Protein AF-G8FV90-F1 (afdb_monomer_lite)

InterPro domains:
  IPR001547 Glycoside hydrolase, family 5 [PF00150] (9-85)
  IPR017853 Glycoside hydrolase superfamily [SSF51445] (1-85)

Radius of gyration: 14.63 Å; chains: 1; bounding box: 31×31×37 Å

Organism: NCBI:txid293588

Secondary structu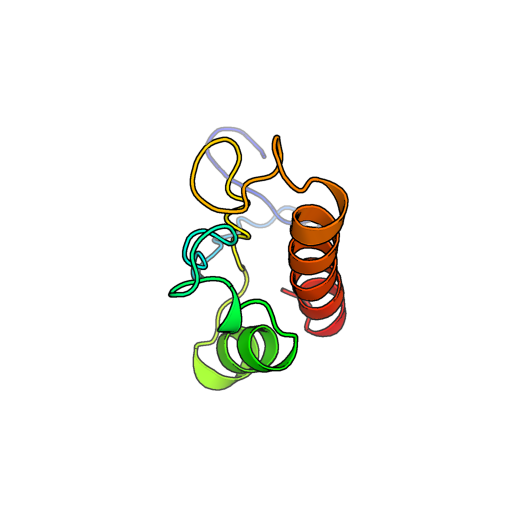re (DSSP, 8-state):
-BTTB-B-TTS-B-----EEPPPTTSTTTGGG-SHHHHHHHHHTT--S-EE-----SSTT-TTT-HHHHHHHHHHHHHHHHHHT-

pLDDT: mean 98.04, std 1.11, range [91.56, 98.88]

Sequence (85 aa):
VKGKQVLGSNGQAVALHGMSLFWSSFPEGSPFYTAQVVQILKCQWNANLVRIAMGVEEGTGYLSNPSGQMSLVETVMNAAIAQGI

Foldseek 3Di:
DPDPFDADPVRHGDDFDFDEFDECQDPVGVVCLALVNLVCRCPVVVGQDYHYHAADPDHCGCVNPVPSSVVSVVRNVVSCVVSND

Structure (mmCIF, N/CA/C/O backbone):
data_AF-G8FV90-F1
#
_entry.id   AF-G8FV90-F1
#
loop_
_atom_site.group_PDB
_atom_site.id
_atom_site.type_symbol
_atom_site.label_atom_id
_atom_site.label_alt_id
_atom_site.label_comp_id
_atom_site.label_asym_id
_atom_site.label_entity_id
_atom_site.label_seq_id
_atom_site.pdbx_PDB_ins_code
_atom_site.Cartn_x
_atom_site.Cartn_y
_atom_site.Cartn_z
_atom_site.occupancy
_atom_site.B_iso_or_equiv
_atom_site.auth_seq_id
_atom_site.auth_comp_id
_atom_site.auth_asym_id
_atom_site.auth_atom_id
_atom_site.pdbx_PDB_model_num
ATOM 1 N N . VAL A 1 1 ? -7.426 15.216 13.310 1.00 95.69 1 VAL A N 1
ATOM 2 C CA . VAL A 1 1 ? -6.320 15.417 14.283 1.00 95.69 1 VAL A CA 1
ATOM 3 C C . VAL A 1 1 ? -6.748 16.474 15.290 1.00 95.69 1 VAL A C 1
ATOM 5 O O . VAL A 1 1 ? -7.363 17.449 14.874 1.00 95.69 1 VAL A O 1
ATOM 8 N N . LYS A 1 2 ? -6.471 16.285 16.584 1.00 96.94 2 LYS A N 1
ATOM 9 C CA . LYS A 1 2 ? -6.736 17.266 17.650 1.00 96.94 2 LYS A CA 1
ATOM 10 C C . LYS A 1 2 ? -5.545 17.312 18.604 1.00 96.94 2 LYS A C 1
ATOM 12 O O . LYS A 1 2 ? -5.205 16.305 19.222 1.00 96.94 2 LYS A O 1
ATOM 17 N N . GLY A 1 3 ? -4.905 18.475 18.724 1.00 96.62 3 GLY A N 1
ATOM 18 C CA . GLY A 1 3 ? -3.663 18.607 19.487 1.00 96.62 3 GLY A CA 1
ATOM 19 C C . GLY A 1 3 ? -2.603 17.621 18.986 1.00 96.62 3 GLY A C 1
ATOM 20 O O . GLY A 1 3 ? -2.240 17.647 17.816 1.00 96.62 3 GLY A O 1
ATOM 21 N N . LYS A 1 4 ? -2.150 16.726 19.870 1.00 97.00 4 LYS A N 1
ATOM 22 C CA . LYS A 1 4 ? -1.132 15.701 19.574 1.00 97.00 4 LYS A CA 1
ATOM 23 C C . LYS A 1 4 ? -1.712 14.344 19.139 1.00 97.00 4 LYS A C 1
ATOM 25 O O . LYS A 1 4 ? -0.956 13.391 19.001 1.00 97.00 4 LYS A O 1
ATOM 30 N N . GLN A 1 5 ? -3.033 14.225 18.974 1.00 97.75 5 GLN A N 1
ATOM 31 C CA . GLN A 1 5 ? -3.699 12.945 18.716 1.00 97.75 5 GLN A CA 1
ATOM 32 C C . GLN A 1 5 ? -4.386 12.901 17.347 1.00 97.75 5 GLN A C 1
ATOM 34 O O . GLN A 1 5 ? -5.045 13.854 16.912 1.00 97.75 5 GLN A O 1
ATOM 39 N N . VAL A 1 6 ? -4.292 11.747 16.688 1.00 97.81 6 VAL A N 1
ATOM 40 C CA . VAL A 1 6 ? -5.180 11.381 15.581 1.00 97.81 6 VAL A CA 1
ATOM 41 C C . VAL A 1 6 ? -6.467 10.831 16.192 1.00 97.81 6 VAL A C 1
ATOM 43 O O . VAL A 1 6 ? -6.413 9.992 17.087 1.00 97.81 6 VAL A O 1
ATOM 46 N N . LEU A 1 7 ? -7.617 11.336 15.741 1.00 97.88 7 LEU A N 1
ATOM 47 C CA . LEU A 1 7 ? -8.935 10.929 16.232 1.00 97.88 7 LEU A CA 1
ATOM 48 C C . LEU A 1 7 ? -9.755 10.336 15.084 1.00 97.88 7 LEU A C 1
ATOM 50 O O . LEU A 1 7 ? -9.649 10.825 13.956 1.00 97.88 7 LEU A O 1
ATOM 54 N N . GLY A 1 8 ? -10.578 9.334 15.388 1.00 96.62 8 GLY A N 1
ATOM 55 C CA . GLY A 1 8 ? -11.612 8.817 14.493 1.00 96.62 8 GLY A CA 1
ATOM 56 C C . GLY A 1 8 ? -12.840 9.734 14.434 1.00 96.62 8 GLY A C 1
ATOM 57 O O . GLY A 1 8 ? -12.945 10.714 15.176 1.00 96.62 8 GLY A O 1
ATOM 58 N N . SER A 1 9 ? -13.803 9.402 13.571 1.00 95.25 9 SER A N 1
ATOM 59 C CA . SER A 1 9 ? -15.046 10.178 13.392 1.00 95.25 9 SER A CA 1
ATOM 60 C C . SER A 1 9 ? -15.916 10.258 14.653 1.00 95.25 9 SER A C 1
ATOM 62 O O . SER A 1 9 ? -16.674 11.208 14.819 1.00 95.25 9 SER A O 1
ATOM 64 N N . ASN A 1 10 ? -15.769 9.305 15.575 1.00 96.69 10 ASN A N 1
ATOM 65 C CA . ASN A 1 10 ? -16.430 9.282 16.883 1.00 96.69 10 ASN A CA 1
ATOM 66 C C . ASN A 1 10 ? -15.703 10.109 17.969 1.00 96.69 10 ASN A C 1
ATOM 68 O O . ASN A 1 10 ? -16.090 10.066 19.136 1.00 96.69 10 ASN A O 1
ATOM 72 N N . GLY A 1 11 ? -14.624 10.817 17.618 1.00 96.94 11 GLY A N 1
ATOM 73 C CA . GLY A 1 11 ? -13.834 11.634 18.543 1.00 96.94 11 GLY A CA 1
ATOM 74 C C . GLY A 1 11 ? -12.862 10.859 19.439 1.00 96.94 11 GLY A C 1
ATOM 75 O O . GLY A 1 11 ? -12.153 11.487 20.225 1.00 96.94 11 GLY A O 1
ATOM 76 N N . GLN A 1 12 ? -12.790 9.531 19.322 1.00 97.94 12 GLN A N 1
ATOM 77 C CA . GLN A 1 12 ? -11.844 8.704 20.075 1.00 97.94 12 GLN A CA 1
ATOM 78 C C . GLN A 1 12 ? -10.466 8.697 19.409 1.00 97.94 12 GLN A C 1
ATOM 80 O O . GLN A 1 12 ? -10.361 8.790 18.184 1.00 97.94 12 GLN A O 1
ATOM 85 N N . ALA A 1 13 ? -9.404 8.579 20.208 1.00 97.94 13 ALA A N 1
ATOM 86 C CA . ALA A 1 13 ? -8.046 8.458 19.687 1.00 97.94 13 ALA A CA 1
ATOM 87 C C . ALA A 1 13 ? -7.873 7.153 18.902 1.00 97.94 13 ALA A C 1
ATOM 89 O O . ALA A 1 13 ? -8.377 6.106 19.307 1.00 97.94 13 ALA A O 1
ATOM 90 N N . VAL A 1 14 ? -7.145 7.221 17.788 1.00 97.50 14 VAL A N 1
ATOM 91 C CA . VAL A 1 14 ? -6.854 6.064 16.934 1.00 97.50 14 VAL A CA 1
ATOM 92 C C . VAL A 1 14 ? -5.351 5.889 16.764 1.00 97.50 14 VAL A C 1
ATOM 94 O O . VAL A 1 14 ? -4.602 6.864 16.690 1.00 97.50 14 VAL A O 1
ATOM 97 N N . ALA A 1 15 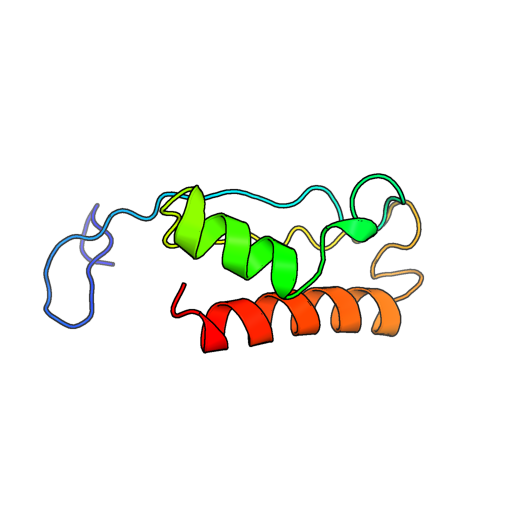? -4.927 4.633 16.673 1.00 97.38 15 ALA A N 1
ATOM 98 C CA . ALA A 1 15 ? -3.576 4.247 16.299 1.00 97.38 15 ALA A CA 1
ATOM 99 C C . ALA A 1 15 ? -3.653 3.331 15.074 1.00 97.38 15 ALA A C 1
ATOM 101 O O . ALA A 1 15 ? -4.408 2.354 15.064 1.00 97.38 15 ALA A O 1
ATOM 102 N N . LEU A 1 16 ? -2.894 3.679 14.037 1.00 98.06 16 LEU A N 1
ATOM 103 C CA . LEU A 1 16 ? -2.785 2.881 12.826 1.00 98.06 16 LEU A CA 1
ATOM 104 C C . LEU A 1 16 ? -1.498 2.054 12.886 1.00 98.06 16 LEU A C 1
ATOM 106 O O . LEU A 1 16 ? -0.418 2.599 13.104 1.00 98.06 16 LEU A O 1
ATOM 110 N N . HIS A 1 17 ? -1.627 0.747 12.696 1.00 98.38 17 HIS A N 1
ATOM 111 C CA . HIS A 1 17 ? -0.551 -0.230 12.676 1.00 98.38 17 HIS A CA 1
ATOM 112 C C . HIS A 1 17 ? -0.677 -1.069 11.407 1.00 98.38 17 HIS A C 1
ATOM 114 O O . HIS A 1 17 ? -1.733 -1.633 11.109 1.00 98.38 17 HIS A O 1
ATOM 120 N N . GLY A 1 18 ? 0.409 -1.154 10.652 1.00 98.38 18 GLY A N 1
ATOM 121 C CA . GLY A 1 18 ? 0.393 -1.827 9.369 1.00 98.38 18 GLY A CA 1
ATOM 122 C C . GLY A 1 18 ? 1.751 -1.829 8.699 1.00 98.38 18 GLY A C 1
ATOM 123 O O . GLY A 1 18 ? 2.771 -1.562 9.333 1.00 98.38 18 GLY A O 1
ATOM 124 N N . MET A 1 19 ? 1.743 -2.130 7.405 1.00 98.69 19 MET A N 1
ATOM 125 C CA . MET A 1 19 ? 2.958 -2.319 6.621 1.00 98.69 19 MET A CA 1
ATOM 126 C C . MET A 1 19 ? 3.058 -1.294 5.498 1.00 98.69 19 MET A C 1
ATOM 128 O O . MET A 1 19 ? 2.057 -0.875 4.915 1.00 98.69 19 MET A O 1
ATOM 132 N N . SER A 1 20 ? 4.292 -0.926 5.162 1.00 98.75 20 SER A N 1
ATOM 133 C CA . SER A 1 20 ? 4.595 -0.316 3.872 1.00 98.75 20 SER A CA 1
ATOM 134 C C . SER A 1 20 ? 4.974 -1.405 2.891 1.00 98.75 20 SER A C 1
ATOM 136 O O . SER A 1 20 ? 5.794 -2.262 3.217 1.00 98.75 20 SER A O 1
ATOM 138 N N . LEU A 1 21 ? 4.434 -1.328 1.678 1.00 98.69 21 LEU A N 1
ATOM 139 C CA . LEU A 1 21 ? 4.996 -2.080 0.564 1.00 98.69 21 LEU A CA 1
ATOM 140 C C . LEU A 1 21 ? 6.383 -1.519 0.218 1.00 98.69 21 LEU A C 1
ATOM 142 O O . LEU A 1 21 ? 6.693 -0.358 0.530 1.00 98.69 21 LEU A O 1
ATOM 146 N N . PHE A 1 22 ? 7.215 -2.358 -0.398 1.00 98.56 22 PHE A N 1
ATOM 147 C CA . PHE A 1 22 ? 8.450 -1.912 -1.038 1.00 98.56 22 PHE A CA 1
ATOM 148 C C . PHE A 1 22 ? 8.121 -1.061 -2.269 1.00 98.56 22 PHE A C 1
ATOM 150 O O . PHE A 1 22 ? 6.986 -1.048 -2.729 1.00 98.56 22 PHE A O 1
ATOM 157 N N . TRP A 1 23 ? 9.107 -0.350 -2.800 1.00 98.50 23 TRP A N 1
ATOM 158 C CA . TRP A 1 23 ? 8.956 0.514 -3.964 1.00 98.50 23 TRP A CA 1
ATOM 159 C C . TRP A 1 23 ? 8.330 -0.216 -5.162 1.00 98.50 23 TRP A C 1
ATOM 161 O O . TRP A 1 23 ? 8.843 -1.234 -5.628 1.00 98.50 23 TRP A O 1
ATOM 171 N N . SER A 1 24 ? 7.250 0.348 -5.700 1.00 98.38 24 SER A N 1
ATOM 172 C CA . SER A 1 24 ? 6.517 -0.188 -6.859 1.00 98.38 24 SER A CA 1
ATOM 173 C C . SER A 1 24 ? 7.311 -0.196 -8.165 1.00 98.38 24 SER A C 1
ATOM 175 O O . SER A 1 24 ? 6.936 -0.882 -9.112 1.00 98.38 24 SER A O 1
ATOM 177 N N . SER A 1 25 ? 8.375 0.602 -8.257 1.00 98.31 25 SER A N 1
ATOM 178 C CA . SER A 1 25 ? 9.164 0.758 -9.479 1.00 98.31 25 SER A CA 1
ATOM 179 C C . SER A 1 25 ? 10.215 -0.332 -9.684 1.00 98.31 25 SER A C 1
ATOM 181 O O . SER A 1 25 ? 10.770 -0.441 -10.783 1.00 98.31 25 SER A O 1
ATOM 183 N N . PHE A 1 26 ? 10.453 -1.148 -8.655 1.00 98.12 26 PHE A N 1
ATOM 184 C CA . PHE A 1 26 ? 11.421 -2.236 -8.643 1.00 98.12 26 PHE A CA 1
ATOM 185 C C . PHE A 1 26 ? 10.737 -3.605 -8.772 1.00 98.12 26 PHE A C 1
ATOM 187 O O . PHE A 1 26 ? 9.659 -3.807 -8.198 1.00 98.12 26 PHE A O 1
ATOM 194 N N . PRO A 1 27 ? 11.351 -4.568 -9.484 1.00 97.19 27 PRO A N 1
ATOM 195 C CA . PRO A 1 27 ? 10.791 -5.908 -9.665 1.00 97.19 27 PRO A CA 1
ATOM 196 C C . PRO A 1 27 ? 10.698 -6.715 -8.362 1.00 9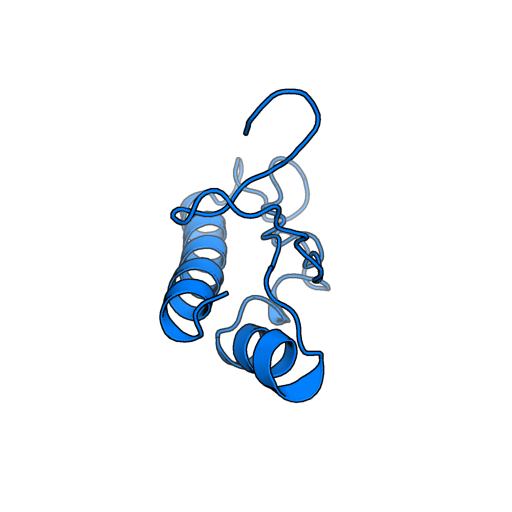7.19 27 PRO A C 1
ATOM 198 O O . PRO A 1 27 ? 9.901 -7.643 -8.280 1.00 97.19 27 PRO A O 1
ATOM 201 N N . GLU A 1 28 ? 11.461 -6.364 -7.330 1.00 97.25 28 GLU A N 1
ATOM 202 C CA . GLU A 1 28 ? 11.369 -6.966 -5.998 1.00 97.25 28 GLU A CA 1
ATOM 203 C C . GLU A 1 28 ? 10.113 -6.506 -5.237 1.00 97.25 28 GLU A C 1
ATOM 205 O O . GLU A 1 28 ? 9.650 -7.203 -4.334 1.00 97.25 28 GLU A O 1
ATOM 210 N N . GLY A 1 29 ? 9.560 -5.336 -5.583 1.00 97.31 29 GLY A N 1
ATOM 211 C CA . GLY A 1 29 ? 8.402 -4.741 -4.910 1.00 97.31 29 GLY A CA 1
ATOM 212 C C . GLY A 1 29 ? 7.093 -4.894 -5.672 1.00 97.31 29 GLY A C 1
ATOM 213 O O . GLY A 1 29 ? 6.078 -5.262 -5.077 1.00 97.31 29 GLY A O 1
ATOM 214 N N . SER A 1 30 ? 7.101 -4.639 -6.982 1.00 97.56 30 SER A N 1
ATOM 215 C CA . SER A 1 30 ? 5.883 -4.606 -7.802 1.00 97.56 30 SER A CA 1
ATOM 216 C C . SER A 1 30 ? 5.019 -5.880 -7.752 1.00 97.56 30 SER A C 1
ATOM 218 O O . SER A 1 30 ? 3.795 -5.729 -7.749 1.00 97.56 30 SER A O 1
ATOM 220 N N . PRO A 1 31 ? 5.555 -7.114 -7.590 1.00 98.56 31 PRO A N 1
ATOM 221 C CA . PRO A 1 31 ? 4.725 -8.315 -7.459 1.00 98.56 31 PRO A CA 1
ATOM 222 C C . PRO A 1 31 ? 3.813 -8.320 -6.222 1.00 98.56 31 PRO A C 1
ATOM 224 O O . PRO A 1 31 ? 2.839 -9.071 -6.185 1.00 98.56 31 PRO A O 1
ATOM 227 N N . PHE A 1 32 ? 4.091 -7.487 -5.212 1.00 98.75 32 PHE A N 1
ATOM 228 C CA . PHE A 1 32 ? 3.278 -7.392 -3.995 1.00 98.75 32 PHE A CA 1
ATOM 229 C C . PHE A 1 32 ? 2.107 -6.401 -4.103 1.00 98.75 32 PHE A C 1
ATOM 231 O O . PHE A 1 32 ? 1.292 -6.317 -3.184 1.00 98.75 32 PHE A O 1
ATOM 238 N N . TYR A 1 33 ? 1.975 -5.671 -5.213 1.00 98.75 33 TYR A N 1
ATOM 239 C CA . TYR A 1 33 ? 0.905 -4.691 -5.433 1.00 98.75 33 TYR A CA 1
ATOM 240 C C . TYR A 1 33 ? -0.372 -5.375 -5.935 1.00 98.75 33 TYR A C 1
ATOM 242 O O . TYR A 1 33 ? -0.831 -5.156 -7.053 1.00 98.75 33 TYR A O 1
ATOM 250 N N . THR A 1 34 ? -0.944 -6.247 -5.102 1.00 98.88 34 THR A N 1
ATOM 251 C CA . THR A 1 34 ? -2.123 -7.052 -5.447 1.00 98.88 34 THR A CA 1
ATOM 252 C C . THR A 1 34 ? -3.181 -7.005 -4.351 1.00 98.88 34 THR A C 1
ATOM 254 O O . THR A 1 34 ? -2.878 -6.837 -3.168 1.00 98.88 34 THR A O 1
ATOM 257 N N . ALA A 1 35 ? -4.442 -7.226 -4.728 1.00 98.81 35 ALA A N 1
ATOM 258 C CA . ALA A 1 35 ? -5.539 -7.303 -3.765 1.00 98.81 35 ALA A CA 1
ATOM 259 C C . ALA A 1 35 ? -5.360 -8.443 -2.745 1.00 98.81 35 ALA A C 1
ATOM 261 O O . ALA A 1 35 ? -5.717 -8.293 -1.577 1.00 98.81 35 ALA A O 1
ATOM 262 N N . GLN A 1 36 ? -4.756 -9.560 -3.166 1.00 98.81 36 GLN A N 1
ATOM 263 C CA . GLN A 1 36 ? -4.483 -10.701 -2.292 1.00 98.81 36 GLN A CA 1
ATOM 264 C C . GLN A 1 36 ? -3.510 -10.336 -1.165 1.00 98.81 36 GLN A C 1
ATOM 266 O O . GLN A 1 36 ? -3.732 -10.723 -0.018 1.00 98.81 36 GLN A O 1
ATOM 271 N N . VAL A 1 37 ? -2.460 -9.561 -1.456 1.00 98.81 37 VAL A N 1
ATOM 272 C CA . VAL A 1 37 ? -1.515 -9.105 -0.425 1.00 98.81 37 VAL A CA 1
ATOM 273 C C . VAL A 1 37 ? -2.214 -8.206 0.593 1.00 98.81 37 VAL A C 1
ATOM 275 O O . VAL A 1 37 ? -2.031 -8.397 1.793 1.00 98.81 37 VAL A O 1
ATOM 278 N N . VAL A 1 38 ? -3.079 -7.288 0.150 1.00 98.81 38 VAL A N 1
ATOM 279 C CA . VAL A 1 38 ? -3.865 -6.438 1.064 1.00 98.81 38 VAL A CA 1
ATOM 280 C C . VAL A 1 38 ? -4.768 -7.277 1.971 1.00 98.81 38 VAL A C 1
ATOM 282 O O . VAL A 1 38 ? -4.829 -7.037 3.178 1.00 98.81 38 VAL A O 1
ATOM 285 N N . GLN A 1 39 ? -5.414 -8.309 1.425 1.00 98.75 39 GLN A N 1
ATOM 286 C CA . GLN A 1 39 ? -6.225 -9.236 2.213 1.00 98.75 39 GLN A CA 1
ATOM 287 C C . GLN A 1 39 ? -5.389 -9.998 3.255 1.00 98.75 39 GLN A C 1
ATOM 289 O O . GLN A 1 39 ? -5.830 -10.152 4.393 1.00 98.75 39 GLN A O 1
ATOM 294 N N . ILE A 1 40 ? -4.175 -10.442 2.911 1.00 98.81 40 ILE A N 1
ATOM 295 C CA . ILE A 1 40 ? -3.253 -11.090 3.861 1.00 98.81 40 ILE A CA 1
ATOM 296 C C . ILE A 1 40 ? -2.878 -10.121 4.990 1.00 98.81 40 ILE A C 1
ATOM 298 O O . ILE A 1 40 ? -2.981 -10.486 6.165 1.00 98.81 40 ILE A O 1
ATOM 302 N N . LEU A 1 41 ? -2.515 -8.878 4.654 1.00 98.69 41 LEU A N 1
ATOM 303 C CA . LEU A 1 41 ? -2.189 -7.851 5.648 1.00 98.69 41 LEU A CA 1
ATOM 304 C C . LEU A 1 41 ? -3.360 -7.615 6.615 1.00 98.69 41 LEU A C 1
ATOM 306 O O . LEU A 1 41 ? -3.158 -7.561 7.829 1.00 98.69 41 LEU A O 1
ATOM 310 N N . LYS A 1 42 ? -4.593 -7.544 6.103 1.00 98.44 42 LYS A N 1
ATOM 311 C CA . LYS A 1 42 ? -5.793 -7.403 6.934 1.00 98.44 42 LYS A CA 1
ATOM 312 C C . LYS A 1 42 ? -6.050 -8.639 7.795 1.00 98.44 42 LYS A C 1
ATOM 314 O O . LYS A 1 42 ? -6.096 -8.544 9.018 1.00 98.44 42 LYS A O 1
ATOM 319 N N . CYS A 1 43 ? -6.264 -9.790 7.166 1.00 98.38 43 CYS A N 1
ATOM 320 C CA . CYS A 1 43 ? -6.845 -10.956 7.828 1.00 98.38 43 CYS A CA 1
ATOM 321 C C . CYS A 1 43 ? -5.829 -11.765 8.635 1.00 98.38 43 CYS A C 1
ATOM 323 O O . CYS A 1 43 ? -6.200 -12.359 9.642 1.00 98.38 43 CYS A O 1
ATOM 325 N N . GLN A 1 44 ? -4.571 -11.817 8.194 1.00 98.50 44 GLN A N 1
ATOM 326 C CA . GLN A 1 44 ? -3.549 -12.649 8.833 1.00 98.50 44 GLN A CA 1
ATOM 327 C C . GLN A 1 44 ? -2.610 -11.831 9.718 1.00 98.50 44 GLN A C 1
ATOM 329 O O . GLN A 1 44 ? -2.153 -12.332 10.739 1.00 98.50 44 GLN A O 1
ATOM 334 N N . TRP A 1 45 ? -2.321 -10.582 9.340 1.00 98.50 45 TRP A N 1
ATOM 335 C CA . TRP A 1 45 ? -1.388 -9.725 10.085 1.00 98.50 45 TRP A CA 1
ATOM 336 C C . TRP A 1 45 ? -2.099 -8.700 10.971 1.00 98.50 45 TRP A C 1
ATOM 338 O O . TRP A 1 45 ? -1.445 -7.983 11.724 1.00 98.50 45 TRP A O 1
ATOM 348 N N . ASN A 1 46 ? -3.434 -8.644 10.908 1.00 98.06 46 ASN A N 1
ATOM 349 C CA . ASN A 1 46 ? -4.262 -7.718 11.677 1.00 98.06 46 ASN A CA 1
ATOM 350 C C . ASN A 1 46 ? -3.887 -6.238 11.450 1.00 98.06 46 ASN A C 1
ATOM 352 O O . ASN A 1 46 ? -4.009 -5.407 12.352 1.00 98.06 46 ASN A O 1
ATOM 356 N N . ALA A 1 47 ? -3.417 -5.901 10.244 1.00 98.56 47 ALA A N 1
ATOM 357 C CA . ALA A 1 47 ? -3.147 -4.522 9.871 1.00 98.56 47 ALA A CA 1
ATOM 358 C C . ALA A 1 47 ? -4.459 -3.728 9.759 1.00 98.56 47 ALA A C 1
ATOM 360 O O . ALA A 1 47 ? -5.496 -4.258 9.348 1.00 98.56 47 ALA A O 1
ATOM 361 N N . ASN A 1 48 ? -4.402 -2.440 10.091 1.00 98.12 48 ASN A N 1
ATOM 362 C CA . ASN A 1 48 ? -5.477 -1.469 9.849 1.00 98.12 48 ASN A CA 1
ATOM 363 C C . ASN A 1 48 ? -5.015 -0.286 8.975 1.00 98.12 48 ASN A C 1
ATOM 365 O O . ASN A 1 48 ? -5.661 0.757 8.965 1.00 98.12 48 ASN A O 1
ATOM 369 N N . LEU A 1 49 ? -3.872 -0.459 8.305 1.00 98.44 49 LEU A N 1
ATOM 370 C CA . LEU A 1 49 ? -3.262 0.478 7.372 1.00 98.44 49 LEU A CA 1
ATOM 371 C C . LEU A 1 49 ? -2.356 -0.293 6.403 1.00 98.44 49 LEU A C 1
ATOM 373 O O . LEU A 1 49 ? -1.612 -1.189 6.810 1.00 98.44 49 LEU A O 1
ATOM 377 N N . VAL A 1 50 ? -2.341 0.118 5.140 1.00 98.81 50 VAL A N 1
ATOM 378 C CA . VAL A 1 50 ? -1.286 -0.233 4.182 1.00 98.81 50 VAL A CA 1
ATOM 379 C C . VAL A 1 50 ? -0.731 1.041 3.548 1.00 98.81 50 VAL A C 1
ATOM 381 O O . VAL A 1 50 ? -1.485 1.906 3.105 1.00 98.81 50 VAL A O 1
ATOM 384 N N . ARG A 1 51 ? 0.598 1.187 3.510 1.00 98.88 51 ARG A N 1
ATOM 385 C CA . ARG A 1 51 ? 1.261 2.293 2.801 1.00 98.88 51 ARG A CA 1
ATOM 386 C C . ARG A 1 51 ? 1.692 1.839 1.409 1.00 98.88 51 ARG A C 1
ATOM 388 O O . ARG A 1 51 ? 2.479 0.904 1.266 1.00 98.88 51 ARG A O 1
ATOM 395 N N . ILE A 1 52 ? 1.228 2.573 0.401 1.00 98.69 52 ILE A N 1
ATOM 396 C CA . ILE A 1 52 ? 1.569 2.381 -1.009 1.00 98.69 52 ILE A CA 1
ATOM 397 C C . ILE A 1 52 ? 2.808 3.227 -1.337 1.00 98.69 52 ILE A C 1
ATOM 399 O O . ILE A 1 52 ? 2.740 4.456 -1.347 1.00 98.69 52 ILE A O 1
ATOM 403 N N . ALA A 1 53 ? 3.956 2.590 -1.572 1.00 98.56 53 ALA A N 1
ATOM 404 C CA . ALA A 1 53 ? 5.221 3.275 -1.848 1.00 98.56 53 ALA A CA 1
ATOM 405 C C . ALA A 1 53 ? 5.441 3.444 -3.362 1.00 98.56 53 ALA A C 1
ATOM 407 O O . ALA A 1 53 ? 6.153 2.654 -3.982 1.00 98.56 53 ALA A O 1
ATOM 408 N N . MET A 1 54 ? 4.796 4.440 -3.977 1.00 98.69 54 MET A N 1
ATOM 409 C CA . MET A 1 54 ? 4.975 4.700 -5.409 1.00 98.69 54 MET A CA 1
ATOM 410 C C . MET A 1 54 ? 6.389 5.225 -5.697 1.00 98.69 54 MET A C 1
ATOM 412 O O . MET A 1 54 ? 6.750 6.302 -5.224 1.00 98.69 54 MET A O 1
ATOM 416 N N . GLY A 1 55 ? 7.187 4.476 -6.460 1.00 98.06 55 GLY A N 1
ATOM 417 C CA . GLY A 1 55 ? 8.492 4.942 -6.940 1.00 98.06 55 GLY A CA 1
ATOM 418 C C . GLY A 1 55 ? 8.343 6.042 -7.994 1.00 98.06 55 GLY A C 1
ATOM 419 O O . GLY A 1 55 ? 7.426 5.986 -8.814 1.00 98.06 55 GLY A O 1
ATOM 420 N N . VAL A 1 56 ? 9.236 7.038 -7.986 1.00 98.44 56 VAL A N 1
ATOM 421 C CA . VAL A 1 56 ? 9.135 8.232 -8.847 1.00 98.44 56 VAL A CA 1
ATOM 422 C C . VAL A 1 56 ? 10.238 8.272 -9.908 1.00 98.44 56 VAL A C 1
ATOM 424 O O . VAL A 1 56 ? 9.917 8.232 -11.097 1.00 98.44 56 VAL A O 1
ATOM 427 N N . GLU A 1 57 ? 11.508 8.310 -9.511 1.00 97.69 57 GLU A N 1
ATOM 428 C CA . GLU A 1 57 ? 12.650 8.477 -10.421 1.00 97.69 57 GLU A CA 1
ATOM 429 C C . GLU A 1 57 ? 13.274 7.144 -10.865 1.00 97.69 57 GLU A C 1
ATOM 431 O O . GLU A 1 57 ? 13.564 6.957 -12.045 1.00 97.69 57 GLU A O 1
ATOM 436 N N . GLU A 1 58 ? 13.496 6.222 -9.924 1.00 95.44 58 GLU A N 1
ATOM 437 C CA . GLU A 1 58 ? 14.264 4.992 -10.155 1.00 95.44 58 GLU A CA 1
ATOM 438 C C . GLU A 1 58 ? 13.420 3.845 -10.726 1.00 95.44 58 GLU A C 1
ATOM 440 O O . GLU A 1 58 ? 12.218 3.738 -10.466 1.00 95.44 58 GLU A O 1
ATOM 445 N N . GLY A 1 59 ? 14.069 2.939 -11.466 1.00 91.56 59 GLY A N 1
ATOM 446 C CA . GLY A 1 59 ? 13.435 1.764 -12.065 1.00 91.56 59 GLY A CA 1
ATOM 447 C C . GLY A 1 59 ? 12.360 2.139 -13.087 1.00 91.56 59 GLY A C 1
ATOM 448 O O . GLY A 1 59 ? 12.546 3.017 -13.929 1.00 91.56 59 GLY A O 1
ATOM 449 N N . THR A 1 60 ? 11.203 1.484 -12.998 1.00 95.50 60 THR A N 1
ATOM 450 C CA . THR A 1 60 ? 10.008 1.831 -13.794 1.00 95.50 60 THR A CA 1
ATOM 451 C C . THR A 1 60 ? 9.153 2.911 -13.115 1.00 95.50 60 THR A C 1
ATOM 453 O O . THR A 1 60 ? 7.927 2.821 -13.120 1.00 95.50 60 THR A O 1
ATOM 456 N N . GLY A 1 61 ? 9.796 3.88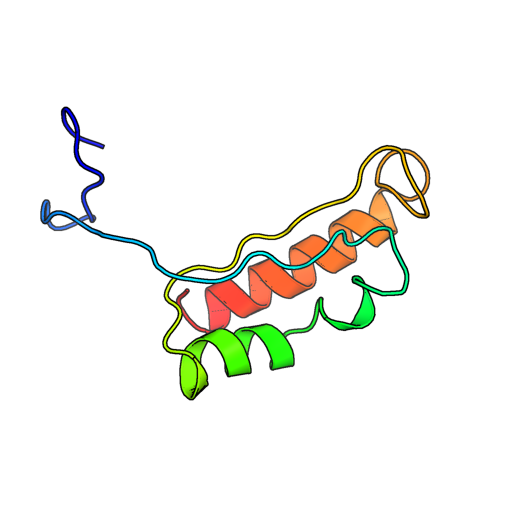8 -12.464 1.00 97.88 61 GLY A N 1
ATOM 457 C CA . GLY A 1 61 ? 9.166 4.919 -11.635 1.00 97.88 61 GLY A CA 1
ATOM 458 C C . GLY A 1 61 ? 8.175 5.825 -12.366 1.00 97.88 61 GLY A C 1
ATOM 459 O O . GLY A 1 61 ? 8.061 5.821 -13.589 1.00 97.88 61 GLY A O 1
ATOM 460 N N . TYR A 1 62 ? 7.420 6.608 -11.598 1.00 98.62 62 TYR A N 1
ATOM 461 C CA . TYR A 1 62 ? 6.294 7.396 -12.097 1.00 98.62 62 TYR A CA 1
ATOM 462 C C . TYR A 1 62 ? 6.682 8.376 -13.213 1.00 98.62 62 TYR A C 1
ATOM 464 O O . TYR A 1 62 ? 5.898 8.575 -14.135 1.00 98.62 62 TYR A O 1
ATOM 472 N N . LEU A 1 63 ? 7.886 8.958 -13.180 1.00 98.44 63 LEU A N 1
ATOM 473 C CA . LEU A 1 63 ? 8.318 9.880 -14.237 1.00 98.44 63 LEU A CA 1
ATOM 474 C C . LEU A 1 63 ? 8.529 9.181 -15.588 1.00 98.44 63 LEU A C 1
ATOM 476 O O . LEU A 1 63 ? 8.316 9.805 -16.626 1.00 98.44 63 LEU A O 1
ATOM 480 N N . SER A 1 64 ? 8.933 7.906 -15.589 1.00 97.88 64 SER A N 1
ATOM 481 C CA . SER A 1 64 ? 9.167 7.126 -16.812 1.00 97.88 64 SER A CA 1
ATOM 482 C C . SER A 1 64 ? 7.959 6.279 -17.228 1.00 97.88 64 SER A C 1
ATOM 484 O O . SER A 1 64 ? 7.776 6.020 -18.416 1.00 97.88 64 SER A O 1
ATOM 486 N N . ASN A 1 65 ? 7.117 5.869 -16.275 1.00 98.06 65 ASN A N 1
ATOM 487 C CA . ASN A 1 65 ? 5.934 5.038 -16.500 1.00 98.06 65 ASN A CA 1
ATOM 488 C C . ASN A 1 65 ? 4.748 5.461 -15.599 1.00 98.06 65 ASN A C 1
ATOM 490 O O . ASN A 1 65 ? 4.340 4.709 -14.707 1.00 98.06 65 ASN A O 1
ATOM 494 N N . PRO A 1 66 ? 4.160 6.652 -15.817 1.00 98.31 66 PRO A N 1
ATOM 495 C CA . PRO A 1 66 ? 3.137 7.200 -14.926 1.00 98.31 66 PRO A CA 1
ATOM 496 C C . PRO A 1 66 ? 1.878 6.330 -14.875 1.00 98.31 66 PRO A C 1
ATOM 498 O O . PRO A 1 66 ? 1.371 6.037 -13.794 1.00 98.31 66 PRO A O 1
ATOM 501 N N . SER A 1 67 ? 1.397 5.857 -16.029 1.00 98.44 67 SER A N 1
ATOM 502 C CA . SER A 1 67 ? 0.196 5.017 -16.108 1.00 98.44 67 SER A CA 1
ATOM 503 C C . SER A 1 67 ? 0.388 3.660 -15.430 1.00 98.44 67 SER A C 1
ATOM 505 O O . SER A 1 67 ? -0.506 3.206 -14.719 1.00 98.44 67 SER A O 1
ATOM 507 N N . GLY A 1 68 ? 1.552 3.024 -15.601 1.00 98.31 68 GLY A N 1
ATOM 508 C CA . GLY A 1 68 ? 1.850 1.756 -14.934 1.00 98.31 68 GLY A CA 1
ATOM 509 C C . GLY A 1 68 ? 1.936 1.911 -13.417 1.00 98.31 68 GLY A C 1
ATOM 510 O O . GLY A 1 68 ? 1.343 1.122 -12.684 1.00 98.31 68 GLY A O 1
ATOM 511 N N . GLN A 1 69 ? 2.603 2.964 -12.940 1.00 98.69 69 GLN A N 1
ATOM 512 C CA . GLN A 1 69 ? 2.714 3.233 -11.507 1.00 98.69 69 GLN A CA 1
ATOM 513 C C . GLN A 1 69 ? 1.362 3.571 -10.870 1.00 98.69 69 GLN A C 1
ATOM 515 O O . GLN A 1 69 ? 1.037 3.027 -9.814 1.00 98.69 69 GLN A O 1
ATOM 520 N N . MET A 1 70 ? 0.526 4.370 -11.539 1.00 98.69 70 MET A N 1
ATOM 521 C CA . MET A 1 70 ? -0.835 4.646 -11.063 1.00 98.69 70 MET A CA 1
ATOM 522 C C . MET A 1 70 ? -1.708 3.395 -11.029 1.00 98.69 70 MET A C 1
ATOM 524 O O . MET A 1 70 ? -2.423 3.197 -10.054 1.00 98.69 70 MET A O 1
ATOM 528 N N . SER A 1 71 ? -1.601 2.503 -12.017 1.00 98.75 71 SER A N 1
ATOM 529 C CA . SER A 1 71 ? -2.353 1.241 -12.010 1.00 98.75 71 SER A CA 1
ATOM 530 C C . SER A 1 71 ? -1.994 0.352 -10.809 1.00 98.75 71 SER A C 1
ATOM 532 O O . SER A 1 71 ? -2.885 -0.219 -10.172 1.00 98.75 71 SER A O 1
ATOM 534 N N . LEU A 1 72 ? -0.710 0.278 -10.434 1.00 98.81 72 LEU A N 1
ATOM 535 C CA . LEU A 1 72 ? -0.276 -0.436 -9.225 1.00 98.81 72 LEU A CA 1
ATOM 536 C C . LEU A 1 72 ? -0.833 0.222 -7.953 1.00 98.81 72 LEU A C 1
ATOM 538 O O . LEU A 1 72 ? -1.335 -0.473 -7.065 1.00 98.81 72 LEU A O 1
ATOM 542 N N . VAL A 1 73 ? -0.783 1.556 -7.867 1.00 98.81 73 VAL A N 1
ATOM 543 C CA . VAL A 1 73 ? -1.340 2.313 -6.733 1.00 98.81 73 VAL A CA 1
ATOM 544 C C . VAL A 1 73 ? -2.843 2.078 -6.598 1.00 98.81 73 VAL A C 1
ATOM 546 O O . VAL A 1 73 ? -3.315 1.729 -5.516 1.00 98.81 73 VAL A O 1
ATOM 549 N N . GLU A 1 74 ? -3.592 2.221 -7.687 1.00 98.88 74 GLU A N 1
ATOM 550 C CA . GLU A 1 74 ? -5.044 2.037 -7.716 1.00 98.88 74 GLU A CA 1
ATOM 551 C C . GLU A 1 74 ? -5.448 0.611 -7.341 1.00 98.88 74 GLU A C 1
ATOM 553 O O . GLU A 1 74 ? -6.421 0.423 -6.611 1.00 98.88 74 GLU A O 1
ATOM 558 N N . THR A 1 75 ? -4.672 -0.391 -7.761 1.00 98.88 75 THR A N 1
ATOM 559 C CA . THR A 1 75 ? -4.902 -1.794 -7.389 1.00 98.88 75 THR A CA 1
ATOM 560 C C . THR A 1 75 ? -4.878 -1.982 -5.872 1.00 98.88 75 THR A C 1
ATOM 562 O O . THR A 1 75 ? -5.799 -2.573 -5.303 1.00 98.88 75 THR A O 1
ATOM 565 N N . VAL A 1 76 ? -3.853 -1.452 -5.197 1.00 98.88 76 VAL A N 1
ATOM 566 C CA . VAL A 1 76 ? -3.721 -1.574 -3.736 1.00 98.88 76 VAL A CA 1
ATOM 567 C C . VAL A 1 76 ? -4.749 -0.700 -3.016 1.00 98.88 76 VAL A C 1
ATOM 569 O O . VAL A 1 76 ? -5.357 -1.154 -2.049 1.00 98.88 76 VAL A O 1
ATOM 572 N N . MET A 1 77 ? -5.001 0.516 -3.508 1.00 98.88 77 MET A N 1
ATOM 573 C CA . MET A 1 77 ? -5.989 1.437 -2.939 1.00 98.88 77 MET A CA 1
ATOM 574 C C . MET A 1 77 ? -7.407 0.851 -2.976 1.00 98.88 77 MET A C 1
ATOM 576 O O . MET A 1 77 ? -8.087 0.817 -1.951 1.00 98.88 77 MET A O 1
ATOM 580 N N . ASN A 1 78 ? -7.844 0.341 -4.129 1.00 98.88 78 ASN A N 1
ATOM 581 C CA . ASN A 1 78 ? -9.172 -0.254 -4.280 1.00 98.88 78 ASN A CA 1
ATOM 582 C C . ASN A 1 78 ? -9.331 -1.506 -3.407 1.00 98.88 78 ASN A C 1
ATOM 584 O O . ASN A 1 78 ? -10.388 -1.718 -2.813 1.00 98.88 78 ASN A O 1
ATOM 588 N N . ALA A 1 79 ? -8.273 -2.310 -3.277 1.00 98.88 79 ALA A N 1
ATOM 589 C CA . ALA A 1 79 ? -8.272 -3.450 -2.371 1.00 98.88 79 ALA A CA 1
ATOM 590 C C . ALA A 1 79 ? -8.354 -3.026 -0.895 1.00 98.88 79 ALA A C 1
ATOM 592 O O . ALA A 1 79 ? -9.086 -3.651 -0.134 1.00 98.88 79 ALA A O 1
ATOM 593 N N . ALA A 1 80 ? -7.654 -1.963 -0.492 1.00 98.81 80 ALA A N 1
ATOM 594 C CA . ALA A 1 80 ? -7.700 -1.435 0.873 1.00 98.81 80 ALA A CA 1
ATOM 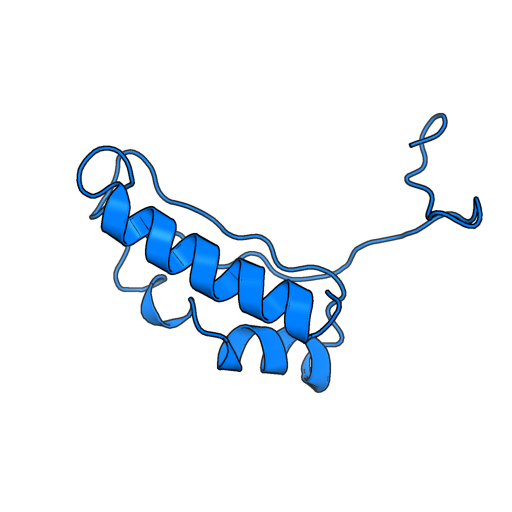595 C C . ALA A 1 80 ? -9.116 -0.948 1.232 1.00 98.81 80 ALA A C 1
ATOM 597 O O . ALA A 1 80 ? -9.682 -1.383 2.236 1.00 98.81 80 ALA A O 1
ATOM 598 N N . ILE A 1 81 ? -9.757 -0.197 0.323 1.00 98.81 81 ILE A N 1
ATOM 599 C CA . ILE A 1 81 ? -11.169 0.208 0.439 1.00 98.81 81 ILE A CA 1
ATOM 600 C C . ILE A 1 81 ? -12.083 -1.017 0.592 1.00 98.81 81 ILE A C 1
ATOM 602 O O . ILE A 1 81 ? -12.922 -1.047 1.492 1.00 98.81 81 ILE A O 1
ATOM 606 N N . ALA A 1 82 ? -11.908 -2.044 -0.245 1.00 98.62 82 ALA A N 1
ATOM 607 C CA . ALA A 1 82 ? -12.724 -3.258 -0.197 1.00 98.62 82 ALA A CA 1
ATOM 608 C C . ALA A 1 82 ? -12.526 -4.079 1.094 1.00 98.62 82 ALA A C 1
ATOM 610 O O . ALA A 1 82 ? -13.464 -4.724 1.557 1.00 98.62 82 ALA A O 1
ATOM 611 N N . GLN A 1 83 ? -11.323 -4.058 1.676 1.00 98.19 83 GLN A N 1
ATOM 612 C CA . GLN A 1 83 ? -10.985 -4.761 2.923 1.00 98.19 83 GLN A CA 1
ATOM 613 C C . GLN A 1 83 ? -11.220 -3.913 4.189 1.00 98.19 83 GLN A C 1
ATOM 615 O O . GLN A 1 83 ? -11.108 -4.428 5.307 1.00 98.19 83 GLN A O 1
ATOM 620 N N . GLY A 1 84 ? -11.549 -2.627 4.033 1.00 97.38 84 GLY A N 1
ATOM 621 C CA . GLY A 1 84 ? -11.780 -1.696 5.136 1.00 97.38 84 GLY A CA 1
ATOM 622 C C . GLY A 1 84 ? -10.522 -1.390 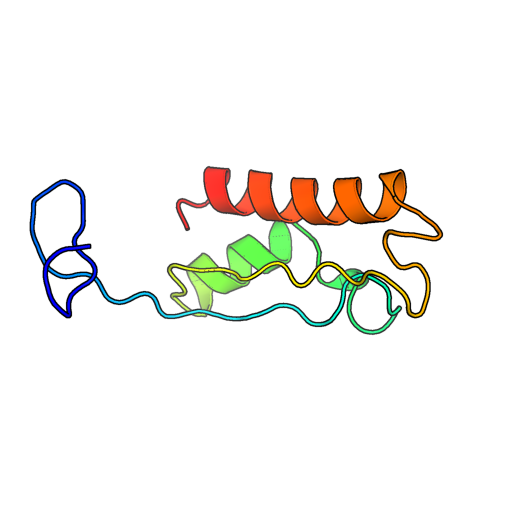5.956 1.00 97.38 84 GLY A C 1
ATOM 623 O O . GLY A 1 84 ? -10.605 -1.366 7.190 1.00 97.38 84 GLY A O 1
ATOM 624 N N . ILE A 1 85 ? -9.373 -1.209 5.290 1.00 96.69 85 ILE A N 1
ATOM 625 C CA . ILE A 1 85 ? -8.100 -0.755 5.890 1.00 96.69 85 ILE A CA 1
ATOM 626 C C . ILE A 1 85 ? -7.408 0.329 5.068 1.00 96.69 85 ILE A C 1
ATOM 628 O O . ILE A 1 85 ? -7.866 0.588 3.938 1.00 96.69 85 ILE A O 1
#